Protein AF-Q3SCJ5-F1 (afdb_monomer_lite)

Secondary structure (DSSP, 8-state):
--GGGT-BSS-EEEE--S-TT--EE-TTTTTTSBSS-EE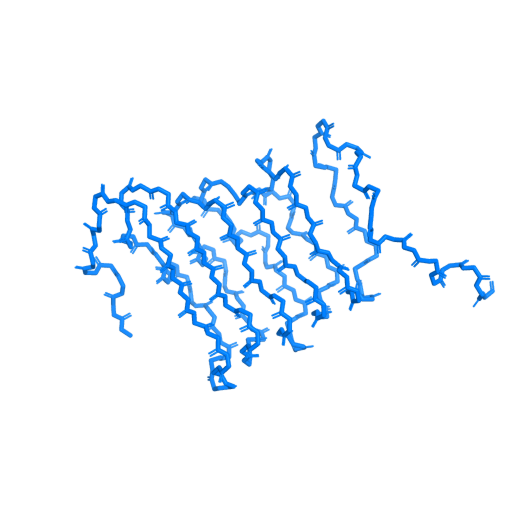EE-TTS---EE-TTTTTT-BEEEEE-TT-TT-----GGGGTT-B--SEEE-TTS------SSS-TT-SEEE-TT-TT-------TT----TTS--STTS--

pLDDT: mean 86.84, std 18.45, range [33.12, 98.69]

Organism: Alligator mississippiensis (NCBI:txid8496)

Radius of gyration: 14.89 Å; chains: 1; bounding box: 47×28×29 Å

Foldseek 3Di:
DQLLVQQAQDEEEAADAQAAPPAEQDACSNANNYPDAYAYAPEHYCHQYYDANSQANHEAQYDAHYNNANHAEDDQRSQPNYHDPQEYEHANYCHQEDHQDNHLNHPYYHHANNVNPPDDHCNPPPPPPPDHCDDPPPPD

InterPro domains:
  IPR002272 Follicle stimulating hormone receptor [PR01143] (1-18)
  IPR002272 Follicle stimulating hormone receptor [PR01143] (58-75)
  IPR032675 Leucine-rich repeat domain superfamily [G3DSA:3.80.10.10] (1-135)

Sequence (140 aa):
PAVHKVQSFQKVLLDIQDNINIHKIESNSFMGLSSESVIIWLNKNGIREIQNHAFNGTYLDELNLSDNQNLEKLPNEVFQGAIGPVVLDISRTRISFLPSHGLENIKKLRARSTYNLKKLPCLGEVCCIDEAISPILAIA

Structure (mmCIF, N/CA/C/O backbone):
data_AF-Q3SCJ5-F1
#
_entry.id   AF-Q3SCJ5-F1
#
loop_
_atom_site.group_PDB
_atom_site.id
_atom_site.type_symbol
_atom_site.label_atom_id
_atom_site.label_alt_id
_atom_site.label_comp_id
_atom_site.label_asym_id
_atom_site.label_entity_id
_atom_site.label_seq_id
_atom_site.pdbx_PDB_ins_code
_atom_site.Cartn_x
_atom_site.Cartn_y
_atom_site.Cartn_z
_atom_site.occupancy
_atom_site.B_iso_or_equiv
_atom_site.auth_seq_id
_atom_site.auth_comp_id
_atom_site.auth_asym_id
_atom_site.auth_atom_id
_atom_site.pdbx_PDB_model_num
ATOM 1 N N . PRO A 1 1 ? -17.679 2.885 -5.876 1.00 48.06 1 PRO A N 1
ATOM 2 C CA . PRO A 1 1 ? -18.553 3.089 -4.695 1.00 48.06 1 PRO A CA 1
ATOM 3 C C . PRO A 1 1 ? -17.875 4.025 -3.695 1.00 48.06 1 PRO A C 1
ATOM 5 O O . PRO A 1 1 ? -16.678 3.909 -3.473 1.00 48.06 1 PRO A O 1
ATOM 8 N N . ALA A 1 2 ? -18.623 4.979 -3.155 1.00 62.09 2 ALA A N 1
ATOM 9 C CA . ALA A 1 2 ? -18.142 5.994 -2.228 1.00 62.09 2 ALA A CA 1
ATOM 10 C C . ALA A 1 2 ? -17.925 5.398 -0.825 1.00 62.09 2 ALA A C 1
ATOM 12 O O . ALA A 1 2 ? -18.827 5.430 0.009 1.00 62.09 2 ALA A O 1
ATOM 13 N N . VAL A 1 3 ? -16.749 4.821 -0.573 1.00 64.56 3 VAL A N 1
ATOM 14 C CA . VAL A 1 3 ? -16.426 4.161 0.709 1.00 64.56 3 VAL A CA 1
ATOM 15 C C . VAL A 1 3 ? -16.503 5.119 1.908 1.00 64.56 3 VAL A C 1
ATOM 17 O O . VAL A 1 3 ? -16.801 4.689 3.016 1.00 64.56 3 VAL A O 1
ATOM 20 N N . HIS A 1 4 ? -16.387 6.428 1.664 1.00 66.94 4 HIS A N 1
ATOM 21 C CA . HIS A 1 4 ? -16.596 7.501 2.643 1.00 66.94 4 HIS A CA 1
ATOM 22 C C . HIS A 1 4 ? -17.991 7.534 3.289 1.00 66.94 4 HIS A C 1
ATOM 24 O O . HIS A 1 4 ? -18.192 8.258 4.258 1.00 66.94 4 HIS A O 1
ATOM 30 N N . LYS A 1 5 ? -18.974 6.800 2.750 1.00 75.44 5 LYS A N 1
ATOM 31 C CA . LYS A 1 5 ? -20.316 6.689 3.341 1.00 75.44 5 LYS A CA 1
ATOM 32 C C . LYS A 1 5 ? -20.428 5.593 4.401 1.00 75.44 5 LYS A C 1
ATOM 34 O O . LYS A 1 5 ? -21.463 5.519 5.049 1.00 75.44 5 LYS A O 1
ATOM 39 N N . VAL A 1 6 ? -19.419 4.727 4.538 1.00 82.31 6 VAL A N 1
ATOM 40 C CA . VAL A 1 6 ? -19.462 3.605 5.488 1.00 82.31 6 VAL A CA 1
ATOM 41 C C . VAL A 1 6 ? -19.277 4.105 6.919 1.00 82.31 6 VAL A C 1
ATOM 43 O O . VAL A 1 6 ? -20.104 3.775 7.760 1.00 82.31 6 VAL A O 1
ATOM 46 N N . GLN A 1 7 ? -18.236 4.909 7.179 1.00 84.69 7 GLN A N 1
ATOM 47 C CA . GLN A 1 7 ? -17.951 5.515 8.489 1.00 84.69 7 GLN A CA 1
ATOM 48 C C . GLN A 1 7 ? -18.090 4.526 9.660 1.00 84.69 7 GLN A C 1
ATOM 50 O O . GLN A 1 7 ? -18.801 4.774 10.631 1.00 84.69 7 GLN A O 1
ATOM 55 N N . SER A 1 8 ? -17.434 3.368 9.549 1.00 90.56 8 SER A N 1
ATOM 56 C CA . SER A 1 8 ? -17.474 2.343 10.595 1.00 90.56 8 SER A CA 1
ATOM 57 C C . SER A 1 8 ? -16.815 2.835 11.891 1.00 90.56 8 SER A C 1
ATOM 59 O O . SER A 1 8 ? -15.759 3.458 11.851 1.00 90.56 8 SER A O 1
ATOM 61 N N . PHE A 1 9 ? -17.382 2.482 13.048 1.00 92.50 9 PHE A N 1
ATOM 62 C CA . PHE A 1 9 ? -16.753 2.664 14.371 1.00 92.50 9 PHE A CA 1
ATOM 63 C C . PHE A 1 9 ? -15.985 1.417 14.842 1.00 92.50 9 PHE A C 1
ATOM 65 O O . PHE A 1 9 ? -15.656 1.279 16.014 1.00 92.50 9 PHE A O 1
ATOM 72 N N . GLN A 1 10 ? -15.769 0.458 13.944 1.00 94.75 10 GLN A N 1
ATOM 73 C CA . GLN A 1 10 ? -15.041 -0.781 14.205 1.00 94.75 10 GLN A CA 1
ATOM 74 C C . GLN A 1 10 ? -13.947 -0.972 13.164 1.00 94.75 10 GLN A C 1
ATOM 76 O O . GLN A 1 10 ? -14.038 -0.446 12.049 1.00 94.75 10 GLN A O 1
ATOM 81 N N . LYS A 1 11 ? -12.953 -1.799 13.497 1.00 95.44 11 LYS A N 1
ATOM 82 C CA . LYS A 1 11 ? -11.934 -2.236 12.545 1.00 95.44 11 LYS A CA 1
ATOM 83 C C . LYS A 1 11 ? -12.578 -2.843 11.295 1.00 95.44 11 LYS A C 1
ATOM 85 O O . LYS A 1 11 ? -13.478 -3.674 11.402 1.00 95.44 11 LYS A O 1
ATOM 90 N N . VAL A 1 12 ? -12.101 -2.445 10.116 1.00 97.06 12 VAL A N 1
ATOM 91 C CA . VAL A 1 12 ? -12.625 -2.930 8.826 1.00 97.06 12 VAL A CA 1
ATOM 92 C C . VAL A 1 12 ? -11.566 -3.737 8.085 1.00 97.06 12 VAL A C 1
ATOM 94 O O . VAL A 1 12 ? -10.429 -3.296 7.937 1.00 97.06 12 VAL A O 1
ATOM 97 N N . LEU A 1 13 ? -11.961 -4.902 7.572 1.00 97.38 13 LEU A N 1
ATOM 98 C CA . LEU A 1 13 ? -11.233 -5.616 6.526 1.00 97.38 13 LEU A CA 1
ATOM 99 C C . LEU A 1 13 ? -11.896 -5.300 5.184 1.00 97.38 13 LEU A C 1
ATOM 101 O O . LEU A 1 13 ? -13.045 -5.677 4.958 1.00 97.38 13 LEU A O 1
ATOM 105 N N . LEU A 1 14 ? -11.176 -4.606 4.306 1.00 97.12 14 LEU A N 1
ATOM 106 C CA . LEU A 1 14 ? -11.573 -4.411 2.920 1.00 97.12 14 LEU A CA 1
ATOM 107 C C . LEU A 1 14 ? -10.826 -5.411 2.046 1.00 97.12 14 LEU A C 1
ATOM 109 O O . LEU A 1 14 ? -9.628 -5.266 1.810 1.00 97.12 14 LEU A O 1
ATOM 113 N N . ASP A 1 15 ? -11.560 -6.407 1.568 1.00 97.62 15 ASP A N 1
ATOM 114 C CA . ASP A 1 15 ? -11.045 -7.448 0.692 1.00 97.62 15 ASP A CA 1
ATOM 115 C C . ASP A 1 15 ? -11.551 -7.226 -0.743 1.00 97.62 15 ASP A C 1
ATOM 117 O O . ASP A 1 15 ? -12.741 -7.372 -1.028 1.00 97.62 15 ASP A O 1
ATOM 121 N N . ILE A 1 16 ? -10.649 -6.808 -1.635 1.00 96.56 16 ILE A N 1
ATOM 122 C CA . ILE A 1 16 ? -10.904 -6.630 -3.066 1.00 96.56 16 ILE A CA 1
ATOM 123 C C . ILE A 1 16 ? -9.790 -7.351 -3.825 1.00 96.56 16 ILE A C 1
ATOM 125 O O . ILE A 1 16 ? -8.734 -6.780 -4.093 1.00 96.56 16 ILE A O 1
ATOM 129 N N . GLN A 1 17 ? -10.040 -8.601 -4.203 1.00 96.00 17 GLN A N 1
ATOM 130 C CA . GLN A 1 17 ? -9.090 -9.452 -4.922 1.00 96.00 17 GLN A CA 1
ATOM 131 C C . GLN A 1 17 ? -9.658 -9.931 -6.260 1.00 96.00 17 GLN A C 1
ATOM 133 O O . GLN A 1 17 ? -10.872 -9.941 -6.454 1.00 96.00 17 GLN A O 1
ATOM 138 N N . ASP A 1 18 ? -8.778 -10.326 -7.181 1.00 94.50 18 ASP A N 1
ATOM 139 C CA . ASP A 1 18 ? -9.130 -10.965 -8.459 1.00 94.50 18 ASP A CA 1
ATOM 140 C C . ASP A 1 18 ? -9.984 -10.086 -9.408 1.00 94.50 18 ASP A C 1
ATOM 142 O O . ASP A 1 18 ? -10.705 -10.580 -10.276 1.00 94.50 18 ASP A O 1
ATOM 146 N N . ASN A 1 19 ? -9.868 -8.755 -9.302 1.00 94.38 19 ASN A N 1
ATOM 147 C CA . ASN A 1 19 ? -10.530 -7.789 -10.185 1.00 94.38 19 ASN A CA 1
ATOM 148 C C . ASN A 1 19 ? -9.536 -7.181 -11.187 1.00 94.38 19 ASN A C 1
ATOM 150 O O . ASN A 1 19 ? -8.963 -6.106 -10.978 1.00 94.38 19 ASN A O 1
ATOM 154 N N . ILE A 1 20 ? -9.375 -7.838 -12.338 1.00 93.25 20 ILE A N 1
ATOM 155 C CA . ILE A 1 20 ? -8.399 -7.446 -13.373 1.00 93.25 20 ILE A CA 1
ATOM 156 C C . ILE A 1 20 ? -8.630 -6.051 -13.975 1.00 93.25 20 ILE A C 1
ATOM 158 O O . ILE A 1 20 ? -7.698 -5.466 -14.514 1.00 93.25 20 ILE A O 1
ATOM 162 N N . ASN A 1 21 ? -9.846 -5.507 -13.867 1.00 96.50 21 ASN A N 1
ATOM 163 C CA . ASN A 1 21 ? -10.213 -4.201 -14.426 1.00 96.50 21 ASN A CA 1
ATOM 164 C C . ASN A 1 21 ? -9.951 -3.031 -13.460 1.00 96.50 21 ASN A C 1
ATOM 166 O O . ASN A 1 21 ? -10.108 -1.867 -13.835 1.00 96.50 21 ASN A O 1
ATOM 170 N N . ILE A 1 22 ? -9.558 -3.307 -12.210 1.00 96.81 22 ILE A N 1
ATOM 171 C CA . ILE A 1 22 ? -9.151 -2.262 -11.265 1.00 96.81 22 ILE A CA 1
ATOM 172 C C . ILE A 1 22 ? -7.698 -1.917 -11.556 1.00 96.81 22 ILE A C 1
ATOM 174 O O . ILE A 1 22 ? -6.783 -2.626 -11.150 1.00 96.81 22 ILE A O 1
ATOM 178 N N . HIS A 1 23 ? -7.495 -0.823 -12.285 1.00 97.88 23 HIS A N 1
ATOM 179 C CA . HIS A 1 23 ? -6.168 -0.413 -12.743 1.00 97.88 23 HIS A CA 1
ATOM 180 C C . HIS A 1 23 ? -5.525 0.695 -11.919 1.00 97.88 23 HIS A C 1
ATOM 182 O O . HIS A 1 23 ? -4.308 0.885 -11.996 1.00 97.88 23 HIS A O 1
ATOM 188 N N . LYS A 1 24 ? -6.330 1.441 -11.163 1.00 97.94 24 LYS A N 1
ATOM 189 C CA . LYS A 1 24 ? -5.897 2.667 -10.511 1.00 97.94 24 LYS A CA 1
ATOM 190 C C . LYS A 1 24 ? -6.522 2.820 -9.132 1.00 97.94 24 LYS A C 1
ATOM 192 O O . LYS A 1 24 ? -7.707 2.543 -8.962 1.00 97.94 24 LYS A O 1
ATOM 197 N N . ILE A 1 25 ? -5.721 3.294 -8.183 1.00 98.19 25 ILE A N 1
ATOM 198 C CA . ILE A 1 25 ? -6.185 3.797 -6.889 1.00 98.19 25 ILE A CA 1
ATOM 199 C C . ILE A 1 25 ? -6.061 5.323 -6.907 1.00 98.19 25 ILE A C 1
ATOM 201 O O . ILE A 1 25 ? -4.959 5.865 -7.023 1.00 98.19 25 ILE A O 1
ATOM 205 N N . GLU A 1 26 ? -7.198 6.006 -6.813 1.00 98.06 26 GLU A N 1
ATOM 206 C CA . GLU A 1 26 ? -7.276 7.470 -6.776 1.00 98.06 26 GLU A CA 1
ATOM 207 C C . GLU A 1 26 ? -6.906 8.009 -5.382 1.00 98.06 26 GLU A C 1
ATOM 209 O O . GLU A 1 26 ? -6.992 7.295 -4.375 1.00 98.06 26 GLU A O 1
ATOM 214 N N . SER A 1 27 ? -6.541 9.287 -5.299 1.00 97.56 27 SER A N 1
ATOM 215 C CA . SER A 1 27 ? -6.354 9.986 -4.023 1.00 97.56 27 SER A CA 1
ATOM 216 C C . SER A 1 27 ? -7.593 9.863 -3.122 1.00 97.56 27 SER A C 1
ATOM 218 O O . SER A 1 27 ? -8.726 9.983 -3.585 1.00 97.56 27 SER A O 1
ATOM 220 N N . ASN A 1 28 ? -7.383 9.670 -1.816 1.00 96.75 28 ASN A N 1
ATOM 221 C CA . ASN A 1 28 ? -8.427 9.561 -0.787 1.00 96.75 28 ASN A CA 1
ATOM 222 C C . ASN A 1 28 ? -9.434 8.409 -0.995 1.00 96.75 28 ASN A C 1
ATOM 224 O O . ASN A 1 28 ? -10.539 8.458 -0.452 1.00 96.75 28 ASN A O 1
ATOM 228 N N . SER A 1 29 ? -9.077 7.362 -1.750 1.00 96.50 29 SER A N 1
ATOM 229 C CA . SER A 1 29 ? -9.988 6.250 -2.088 1.00 96.50 29 SER A CA 1
ATOM 230 C C . SER A 1 29 ? -10.598 5.550 -0.868 1.00 96.50 29 SER A C 1
ATOM 232 O O . SER A 1 29 ? -11.702 5.019 -0.961 1.00 96.50 29 SER A O 1
ATOM 234 N N . PHE A 1 30 ? -9.903 5.558 0.272 1.00 96.12 30 PHE A N 1
ATOM 235 C CA . PHE A 1 30 ? -10.302 4.844 1.492 1.00 96.12 30 PHE A CA 1
ATOM 236 C C . PHE A 1 30 ? -10.642 5.773 2.665 1.00 96.12 30 PHE A C 1
ATOM 238 O O . PHE A 1 30 ? -10.937 5.303 3.764 1.00 96.12 30 PHE A O 1
ATOM 245 N N . MET A 1 31 ? -10.613 7.088 2.442 1.00 94.50 31 MET A N 1
ATOM 246 C CA . MET A 1 31 ? -10.900 8.076 3.476 1.00 94.50 31 MET A CA 1
ATOM 247 C C . MET A 1 31 ? -12.329 7.900 4.009 1.00 94.50 31 MET A C 1
ATOM 249 O O . MET A 1 31 ? -13.286 7.804 3.238 1.00 94.50 31 MET A O 1
ATOM 253 N N . GLY A 1 32 ? -12.474 7.867 5.336 1.00 91.62 32 GLY A N 1
ATOM 254 C CA . GLY A 1 32 ? -13.774 7.722 6.000 1.00 91.62 32 GLY A CA 1
ATOM 255 C C . GLY A 1 32 ? -14.365 6.307 5.970 1.00 91.62 32 GLY A C 1
ATOM 256 O O . GLY A 1 32 ? -15.539 6.141 6.294 1.00 91.62 32 GLY A O 1
ATOM 257 N N . LEU A 1 33 ? -13.583 5.288 5.590 1.00 93.62 33 LEU A N 1
ATOM 258 C CA . LEU A 1 33 ? -14.003 3.884 5.670 1.00 93.62 33 LEU A CA 1
ATOM 259 C C . LEU A 1 33 ? -14.284 3.457 7.119 1.00 93.62 33 LEU A C 1
ATOM 261 O O . LEU A 1 33 ? -15.310 2.837 7.404 1.00 93.62 33 LEU A O 1
ATOM 265 N N . SER A 1 34 ? -13.377 3.808 8.027 1.00 94.62 34 SER A N 1
ATOM 266 C CA . SER A 1 34 ? -13.493 3.550 9.458 1.00 94.62 34 SER A CA 1
ATOM 267 C C . SER A 1 34 ? -12.848 4.680 10.257 1.00 94.62 34 SER A C 1
ATOM 269 O O . SER A 1 34 ? -11.895 5.303 9.789 1.00 94.62 34 SER A O 1
ATOM 271 N N . SER A 1 35 ? -13.382 4.940 11.449 1.00 93.50 35 SER A N 1
ATOM 272 C CA . SER A 1 35 ? -12.731 5.738 12.493 1.00 93.50 35 SER A CA 1
ATOM 273 C C . SER A 1 35 ? -11.679 4.939 13.273 1.00 93.50 35 SER A C 1
ATOM 275 O O . SER A 1 35 ? -10.889 5.533 13.997 1.00 93.50 35 SER A O 1
ATOM 277 N N . GLU A 1 36 ? -11.664 3.615 13.111 1.00 96.44 36 GLU A N 1
ATOM 278 C CA . GLU A 1 36 ? -10.677 2.686 13.666 1.00 96.44 36 GLU A CA 1
ATOM 279 C C . GLU A 1 36 ? -9.682 2.225 12.585 1.00 96.44 36 GLU A C 1
ATOM 281 O O . GLU A 1 36 ? -9.691 2.704 11.446 1.00 96.44 36 GLU A O 1
ATOM 286 N N . SER A 1 37 ? -8.816 1.264 12.925 1.00 96.94 37 SER A N 1
ATOM 287 C CA . SER A 1 37 ? -7.864 0.700 11.969 1.00 96.94 37 SER A CA 1
ATOM 288 C C . SER A 1 37 ? -8.524 -0.077 10.825 1.00 96.94 37 SER A C 1
ATOM 290 O O . SER A 1 37 ? -9.639 -0.600 10.924 1.00 96.94 37 SER A O 1
ATOM 292 N N . VAL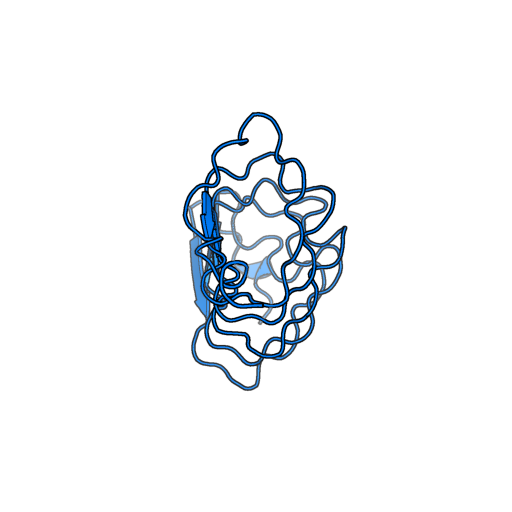 A 1 38 ? -7.818 -0.165 9.700 1.00 98.12 38 VAL A N 1
ATOM 293 C CA . VAL A 1 38 ? -8.252 -0.883 8.505 1.00 98.12 38 VAL A CA 1
ATOM 294 C C . VAL A 1 38 ? -7.171 -1.839 8.011 1.00 98.12 38 VAL A C 1
ATOM 296 O O . VAL A 1 38 ? -5.974 -1.554 8.065 1.00 98.12 38 VAL A O 1
ATOM 299 N N . ILE A 1 39 ? -7.613 -2.987 7.507 1.00 98.56 39 ILE A N 1
ATOM 300 C CA . ILE A 1 39 ? -6.811 -3.906 6.700 1.00 98.56 39 ILE A CA 1
ATOM 301 C C . ILE A 1 39 ? -7.330 -3.799 5.275 1.00 98.56 39 ILE A C 1
ATOM 303 O O . ILE A 1 39 ? -8.532 -3.940 5.048 1.00 98.56 39 ILE A O 1
ATOM 307 N N . ILE A 1 40 ? -6.438 -3.548 4.322 1.00 98.44 40 ILE A N 1
ATOM 308 C CA . ILE A 1 40 ? -6.799 -3.392 2.918 1.00 98.44 40 ILE A CA 1
ATOM 309 C C . ILE A 1 40 ? -6.044 -4.429 2.089 1.00 98.44 40 ILE A C 1
ATOM 311 O O . ILE A 1 40 ? -4.823 -4.364 1.923 1.00 98.44 40 ILE A O 1
ATOM 315 N N . TRP A 1 41 ? -6.790 -5.376 1.531 1.00 98.62 41 TRP A N 1
ATOM 316 C CA . TRP A 1 41 ? -6.290 -6.355 0.580 1.00 98.62 41 TRP A CA 1
ATOM 317 C C . TRP A 1 41 ? -6.740 -5.977 -0.826 1.00 98.62 41 TRP A C 1
ATOM 319 O O . TRP A 1 41 ? -7.920 -6.041 -1.155 1.00 98.62 41 TRP A O 1
ATOM 329 N N . LEU A 1 42 ? -5.776 -5.543 -1.640 1.00 98.44 42 LEU A N 1
ATOM 330 C CA . LEU A 1 42 ? -5.947 -5.156 -3.045 1.00 98.44 42 LEU A CA 1
ATOM 331 C C . LEU A 1 42 ? -5.094 -6.035 -3.964 1.00 98.44 42 LEU A C 1
ATOM 333 O O . LEU A 1 42 ? -4.715 -5.622 -5.068 1.00 98.44 42 LEU A O 1
ATOM 337 N N . ASN A 1 43 ? -4.712 -7.214 -3.488 1.00 98.44 43 ASN A N 1
ATOM 338 C CA . ASN A 1 43 ? -3.849 -8.118 -4.220 1.00 98.44 43 ASN A CA 1
ATOM 339 C C . ASN A 1 43 ? -4.590 -8.798 -5.374 1.00 98.44 43 ASN A C 1
ATOM 341 O O . ASN A 1 43 ? -5.813 -8.887 -5.384 1.00 98.44 43 ASN A O 1
ATOM 345 N N . LYS A 1 44 ? -3.827 -9.296 -6.351 1.00 98.06 44 LYS A N 1
ATOM 346 C CA . LYS A 1 44 ? -4.351 -9.987 -7.546 1.00 98.06 44 LYS A CA 1
ATOM 347 C C . LYS A 1 44 ? -5.340 -9.148 -8.369 1.00 98.06 44 LYS A C 1
ATOM 349 O O . LYS A 1 44 ? -6.259 -9.680 -8.982 1.00 98.06 44 LYS A O 1
ATOM 354 N N . ASN A 1 45 ? -5.156 -7.834 -8.402 1.00 98.31 45 ASN A N 1
ATOM 355 C CA . ASN A 1 45 ? -5.915 -6.951 -9.283 1.00 98.31 45 ASN A CA 1
ATOM 356 C C . ASN A 1 45 ? -5.080 -6.559 -10.513 1.00 98.31 45 ASN A C 1
ATOM 358 O O . ASN A 1 45 ? -3.962 -7.031 -10.728 1.00 98.31 45 ASN A O 1
ATOM 362 N N . GLY A 1 46 ? -5.634 -5.681 -11.348 1.00 97.81 46 GLY A N 1
ATOM 363 C CA . GLY A 1 46 ? -4.937 -5.090 -12.491 1.00 97.81 46 GLY A CA 1
ATOM 364 C C . GLY A 1 46 ? -4.207 -3.785 -12.172 1.00 97.81 46 GLY A C 1
ATOM 365 O O . GLY A 1 46 ? -3.997 -2.995 -13.101 1.00 97.81 46 GLY A O 1
ATOM 366 N N . ILE A 1 47 ? -3.887 -3.508 -10.899 1.00 98.69 47 ILE A N 1
ATOM 367 C CA . ILE A 1 47 ? -3.430 -2.183 -10.469 1.00 98.69 47 ILE A CA 1
ATOM 368 C C . ILE A 1 47 ? -2.062 -1.900 -11.085 1.00 98.69 47 ILE A C 1
ATOM 370 O O . ILE A 1 47 ? -1.122 -2.685 -10.985 1.00 98.69 47 ILE A O 1
ATOM 374 N N . ARG A 1 48 ? -1.967 -0.745 -11.733 1.00 98.19 48 ARG A N 1
ATOM 375 C CA . ARG A 1 48 ? -0.750 -0.225 -12.364 1.00 98.19 48 ARG A CA 1
ATOM 376 C C . ARG A 1 48 ? -0.420 1.193 -11.913 1.00 98.19 48 ARG A C 1
ATOM 378 O O . ARG A 1 48 ? 0.721 1.624 -12.040 1.00 98.19 48 ARG A O 1
ATOM 385 N N . GLU A 1 49 ? -1.398 1.908 -11.361 1.00 98.31 49 GLU A N 1
ATOM 386 C CA . GLU A 1 49 ? -1.235 3.277 -10.887 1.00 98.31 49 GLU A CA 1
ATOM 387 C C . GLU A 1 49 ? -1.841 3.449 -9.491 1.00 98.31 49 GLU A C 1
ATOM 389 O O . GLU A 1 49 ? -2.952 3.007 -9.208 1.00 98.31 49 GLU A O 1
ATOM 394 N N . ILE A 1 50 ? -1.109 4.125 -8.614 1.00 98.50 50 ILE A N 1
ATOM 395 C CA . ILE A 1 50 ? -1.588 4.582 -7.312 1.00 98.50 50 ILE A CA 1
ATOM 396 C C . ILE A 1 50 ? -1.217 6.056 -7.242 1.00 98.50 50 ILE A C 1
ATOM 398 O O . ILE A 1 50 ? -0.088 6.410 -7.581 1.00 98.50 50 ILE A O 1
ATOM 402 N N . GLN A 1 51 ? -2.158 6.917 -6.872 1.00 98.06 51 GLN A N 1
ATOM 403 C CA . GLN A 1 51 ? -1.906 8.352 -6.756 1.00 98.06 51 GLN A CA 1
ATOM 404 C C . GLN A 1 51 ? -1.312 8.731 -5.393 1.00 98.06 51 GLN A C 1
ATOM 406 O O . GLN A 1 51 ? -1.425 7.991 -4.413 1.00 98.06 51 GLN A O 1
ATOM 411 N N . ASN A 1 52 ? -0.711 9.924 -5.315 1.00 97.94 52 ASN A N 1
ATOM 412 C CA . ASN A 1 52 ? -0.398 10.558 -4.031 1.00 97.94 52 ASN A CA 1
ATOM 413 C C . ASN A 1 52 ? -1.666 10.621 -3.166 1.00 97.94 52 ASN A C 1
ATOM 415 O O . ASN A 1 52 ? -2.770 10.784 -3.693 1.00 97.94 52 ASN A O 1
ATOM 419 N N . HIS A 1 53 ? -1.519 10.521 -1.847 1.00 97.75 53 HIS A N 1
ATOM 420 C CA . HIS A 1 53 ? -2.630 10.593 -0.895 1.00 97.75 53 HIS A CA 1
ATOM 421 C C . HIS A 1 53 ? -3.703 9.502 -1.081 1.00 97.75 53 HIS A C 1
ATOM 423 O O . HIS A 1 53 ? -4.818 9.651 -0.582 1.00 97.75 53 HIS A O 1
ATOM 429 N N . ALA A 1 54 ? -3.420 8.401 -1.789 1.00 98.25 54 ALA A N 1
ATOM 430 C CA . ALA A 1 54 ? -4.375 7.305 -1.993 1.00 98.25 54 ALA A CA 1
ATOM 431 C C . ALA A 1 54 ? -4.951 6.754 -0.675 1.00 98.25 54 ALA A C 1
ATOM 433 O O . ALA A 1 54 ? -6.140 6.436 -0.607 1.00 98.25 54 ALA A O 1
ATOM 434 N N . PHE A 1 55 ? -4.127 6.708 0.376 1.00 97.81 55 PHE A N 1
ATOM 435 C CA . PHE A 1 55 ? -4.493 6.204 1.703 1.00 97.81 55 PHE A CA 1
ATOM 436 C C . PHE A 1 55 ? -4.655 7.304 2.765 1.00 97.81 55 PHE A C 1
ATOM 438 O O . PHE A 1 55 ? -4.690 7.018 3.959 1.00 97.81 55 PHE A O 1
ATOM 445 N N . ASN A 1 56 ? -4.745 8.567 2.355 1.00 97.12 56 ASN A N 1
ATOM 446 C CA . ASN A 1 56 ? -4.901 9.693 3.272 1.00 97.12 56 ASN A CA 1
ATOM 447 C C . ASN A 1 56 ? -6.142 9.541 4.176 1.00 97.12 56 ASN A C 1
ATOM 449 O O . ASN A 1 56 ? -7.209 9.126 3.716 1.00 97.12 56 ASN A O 1
ATOM 453 N N . GLY A 1 57 ? -6.004 9.900 5.454 1.00 95.88 57 GLY A N 1
ATOM 454 C CA . GLY A 1 57 ? -7.076 9.831 6.446 1.00 95.88 57 GLY A CA 1
ATOM 455 C C . GLY A 1 57 ? -7.439 8.407 6.866 1.00 95.88 57 GLY A C 1
ATOM 456 O O . GLY A 1 57 ? -8.591 8.160 7.218 1.00 95.88 57 GLY A O 1
ATOM 457 N N . THR A 1 58 ? -6.492 7.465 6.790 1.00 96.94 58 THR A N 1
ATOM 458 C CA . THR A 1 58 ? -6.696 6.071 7.212 1.00 96.94 58 THR A CA 1
ATOM 459 C C . THR A 1 58 ? -5.651 5.605 8.220 1.00 96.94 58 THR A C 1
ATOM 461 O O . THR A 1 58 ? -4.512 6.071 8.219 1.00 96.94 58 THR A O 1
ATOM 464 N N . TYR A 1 59 ? -6.052 4.660 9.071 1.00 97.56 59 TYR A N 1
ATOM 465 C CA . TYR A 1 59 ? -5.203 3.983 10.048 1.00 97.56 59 TYR A CA 1
ATOM 466 C C . TYR A 1 59 ? -4.923 2.568 9.521 1.00 97.56 59 TYR A C 1
ATOM 468 O O . TYR A 1 59 ? -5.737 1.666 9.692 1.00 97.56 59 TYR A O 1
ATOM 476 N N . LEU A 1 60 ? -3.821 2.378 8.800 1.00 97.81 60 LEU A N 1
ATOM 477 C CA . LEU A 1 60 ? -3.488 1.139 8.098 1.00 97.81 60 LEU A CA 1
ATOM 478 C C . LEU A 1 60 ? -2.753 0.144 9.002 1.00 97.81 60 LEU A C 1
ATOM 480 O O . LEU A 1 60 ? -1.559 0.288 9.271 1.00 97.81 60 LEU A O 1
ATOM 484 N N . ASP A 1 61 ? -3.432 -0.939 9.370 1.00 98.06 61 ASP A N 1
ATOM 485 C CA . ASP A 1 61 ? -2.770 -2.090 9.990 1.00 98.06 61 ASP A CA 1
ATOM 486 C C . ASP A 1 61 ? -2.016 -2.904 8.934 1.00 98.06 61 ASP A C 1
ATOM 488 O O . ASP A 1 61 ? -0.847 -3.246 9.105 1.00 98.06 61 ASP A O 1
ATOM 492 N N . GLU A 1 62 ? -2.666 -3.197 7.810 1.00 98.44 62 GLU A N 1
ATOM 493 C CA . GLU A 1 62 ? -2.071 -3.994 6.741 1.00 98.44 62 GLU A CA 1
ATOM 494 C C . GLU A 1 62 ? -2.530 -3.505 5.368 1.00 98.44 62 GLU A C 1
ATOM 496 O O . GLU A 1 62 ? -3.714 -3.252 5.144 1.00 98.44 62 GLU A O 1
ATOM 501 N N . LEU A 1 63 ? -1.573 -3.408 4.445 1.00 98.62 63 LEU A N 1
ATOM 502 C CA . LEU A 1 63 ? -1.804 -3.139 3.035 1.00 98.62 63 LEU A CA 1
ATOM 503 C C . LEU A 1 63 ? -1.170 -4.247 2.191 1.00 98.62 63 LEU A C 1
ATOM 505 O O . LEU A 1 63 ? 0.052 -4.411 2.172 1.00 98.62 63 LEU A O 1
ATOM 509 N N . ASN A 1 64 ? -2.003 -4.977 1.452 1.00 98.69 64 ASN A N 1
ATOM 510 C CA . ASN A 1 64 ? -1.555 -6.007 0.522 1.00 98.69 64 ASN A CA 1
ATOM 511 C C . ASN A 1 64 ? -1.782 -5.562 -0.929 1.00 98.69 64 ASN A C 1
ATOM 513 O O . ASN A 1 64 ? -2.915 -5.488 -1.399 1.00 98.69 64 ASN A O 1
ATOM 517 N N . LEU A 1 65 ? -0.686 -5.286 -1.634 1.00 98.62 65 LEU A N 1
ATOM 518 C CA . LEU A 1 65 ? -0.630 -4.923 -3.052 1.00 98.62 65 LEU A CA 1
ATOM 519 C C . LEU A 1 65 ? -0.023 -6.041 -3.911 1.00 98.62 65 LEU A C 1
ATOM 521 O O . LEU A 1 65 ? 0.285 -5.811 -5.083 1.00 98.62 65 LEU A O 1
ATOM 525 N N . SER A 1 66 ? 0.175 -7.236 -3.350 1.00 98.50 66 SER A N 1
ATOM 526 C CA . SER A 1 66 ? 0.834 -8.330 -4.061 1.00 98.50 66 SER A CA 1
ATOM 527 C C . SER A 1 66 ? 0.085 -8.763 -5.327 1.00 98.50 66 SER A C 1
ATOM 529 O O . SER A 1 66 ? -1.099 -8.486 -5.503 1.00 98.50 66 SER A O 1
ATOM 531 N N . ASP A 1 67 ? 0.785 -9.416 -6.254 1.00 98.44 67 ASP A N 1
ATOM 532 C CA . ASP A 1 67 ? 0.232 -9.885 -7.541 1.00 98.44 67 ASP A CA 1
ATOM 533 C C . ASP A 1 67 ? -0.303 -8.794 -8.487 1.00 98.44 67 ASP A C 1
ATOM 535 O O . ASP A 1 67 ? -0.851 -9.109 -9.540 1.00 98.44 67 ASP A O 1
ATOM 539 N N . ASN A 1 68 ? -0.090 -7.510 -8.191 1.00 98.50 68 ASN A N 1
ATOM 540 C CA . ASN A 1 68 ? -0.310 -6.433 -9.155 1.00 98.50 68 ASN A CA 1
ATOM 541 C C . ASN A 1 68 ? 0.927 -6.304 -10.060 1.00 98.50 68 ASN A C 1
ATOM 543 O O . ASN A 1 68 ? 1.792 -5.447 -9.872 1.00 98.50 68 ASN A O 1
ATOM 547 N N . GLN A 1 69 ? 1.039 -7.207 -11.038 1.00 96.88 69 GLN A N 1
ATOM 548 C CA . GLN A 1 69 ? 2.262 -7.417 -11.830 1.00 96.88 69 GLN A CA 1
ATOM 549 C C . GLN A 1 69 ? 2.721 -6.199 -12.645 1.00 96.88 69 GLN A C 1
ATOM 551 O O . GLN A 1 69 ? 3.892 -6.119 -13.010 1.00 96.88 69 GLN A O 1
ATOM 556 N N . ASN A 1 70 ? 1.819 -5.259 -12.930 1.00 97.44 70 ASN A N 1
ATOM 557 C CA . ASN A 1 70 ? 2.112 -4.033 -13.677 1.00 97.44 70 ASN A CA 1
ATOM 558 C C . ASN A 1 70 ? 2.296 -2.803 -12.771 1.00 97.44 70 ASN A C 1
ATOM 560 O O . ASN A 1 70 ? 2.449 -1.695 -13.276 1.00 97.44 70 ASN A O 1
ATOM 564 N N . LEU A 1 71 ? 2.276 -2.970 -11.444 1.00 98.31 71 LEU A N 1
ATOM 565 C CA . LEU A 1 71 ? 2.554 -1.888 -10.505 1.00 98.31 71 LEU A CA 1
ATOM 566 C C . LEU A 1 71 ? 4.068 -1.685 -10.391 1.00 98.31 71 LEU A C 1
ATOM 568 O O . LEU A 1 71 ? 4.782 -2.544 -9.872 1.00 98.31 71 LEU A O 1
ATOM 572 N N . GLU A 1 72 ? 4.554 -0.547 -10.884 1.00 97.00 72 GLU A N 1
ATOM 573 C CA . GLU A 1 72 ? 5.995 -0.256 -11.008 1.00 97.00 72 GLU A CA 1
ATOM 574 C C . GLU A 1 72 ? 6.525 0.749 -9.982 1.00 97.00 72 GLU A C 1
ATOM 576 O O . GLU A 1 72 ? 7.732 0.814 -9.722 1.00 97.00 72 GLU A O 1
ATOM 581 N N . LYS A 1 73 ? 5.632 1.549 -9.396 1.00 93.75 73 LYS A N 1
ATOM 582 C CA . LYS A 1 73 ? 5.993 2.611 -8.461 1.00 93.75 73 LYS A CA 1
ATOM 583 C C . LYS A 1 73 ? 4.929 2.807 -7.396 1.00 93.75 73 LYS A C 1
ATOM 585 O O . LYS A 1 73 ? 3.733 2.749 -7.679 1.00 93.75 73 LYS A O 1
ATOM 590 N N . LEU A 1 74 ? 5.397 3.126 -6.198 1.00 95.56 74 LEU A N 1
ATOM 591 C CA . LEU A 1 74 ? 4.610 3.801 -5.179 1.00 95.56 74 LEU A CA 1
ATOM 592 C C . LEU A 1 74 ? 5.060 5.264 -5.157 1.00 95.56 74 LEU A C 1
ATOM 594 O O . LEU A 1 74 ? 6.255 5.515 -4.991 1.00 95.56 74 LEU A O 1
ATOM 598 N N . PRO A 1 75 ? 4.161 6.235 -5.374 1.00 95.56 75 PRO A N 1
ATOM 599 C CA . PRO A 1 75 ? 4.523 7.639 -5.234 1.00 95.56 75 PRO A CA 1
ATOM 600 C C . PRO A 1 75 ? 5.013 7.964 -3.819 1.00 95.56 75 PRO A C 1
ATOM 602 O O . PRO A 1 75 ? 4.552 7.350 -2.858 1.00 95.56 75 PRO A O 1
ATOM 605 N N . ASN A 1 76 ? 5.887 8.964 -3.670 1.00 93.62 76 ASN A N 1
ATOM 606 C CA . ASN A 1 76 ? 6.431 9.333 -2.356 1.00 93.62 76 ASN A CA 1
ATOM 607 C C . ASN A 1 76 ? 5.329 9.693 -1.348 1.00 93.62 76 ASN A C 1
ATOM 609 O O . ASN A 1 76 ? 5.375 9.254 -0.205 1.00 93.62 76 ASN A O 1
ATOM 613 N N . GLU A 1 77 ? 4.299 10.424 -1.772 1.00 96.56 77 GLU A N 1
ATOM 614 C CA . GLU A 1 77 ? 3.212 10.900 -0.901 1.00 96.56 77 GLU A CA 1
ATOM 615 C C . GLU A 1 77 ? 2.040 9.909 -0.808 1.00 96.56 77 GLU A C 1
ATOM 617 O O . GLU A 1 77 ? 0.939 10.273 -0.400 1.00 96.56 77 GLU A O 1
ATOM 622 N N . VAL A 1 78 ? 2.221 8.645 -1.203 1.00 97.56 78 VAL A N 1
ATOM 623 C CA . VAL A 1 78 ? 1.135 7.648 -1.205 1.00 97.56 78 VAL A CA 1
ATOM 624 C C . VAL A 1 78 ? 0.531 7.420 0.190 1.00 97.56 78 VAL A C 1
ATOM 626 O O . VAL A 1 78 ? -0.683 7.244 0.313 1.00 97.56 78 VAL A O 1
ATOM 629 N N . PHE A 1 79 ? 1.366 7.494 1.231 1.00 97.19 79 PHE A N 1
ATOM 630 C CA . PHE A 1 79 ? 0.997 7.341 2.644 1.00 97.19 79 PHE A CA 1
ATOM 631 C C . PHE A 1 79 ? 0.868 8.680 3.384 1.00 97.19 79 PHE A C 1
ATOM 633 O O . PHE A 1 79 ? 0.703 8.701 4.601 1.00 97.19 79 PHE A O 1
ATOM 640 N N . GLN A 1 80 ? 0.941 9.816 2.686 1.00 96.44 80 GLN A N 1
ATOM 641 C CA . GLN A 1 80 ? 0.801 11.114 3.337 1.00 96.44 80 GLN A CA 1
ATOM 642 C C . GLN A 1 80 ? -0.601 11.266 3.943 1.00 96.44 80 GLN A C 1
ATOM 644 O O . GLN A 1 80 ? -1.610 11.082 3.261 1.00 96.44 80 GLN A O 1
ATOM 649 N N . GLY A 1 81 ? -0.644 11.585 5.241 1.00 95.75 81 GLY A N 1
ATOM 650 C CA . GLY A 1 81 ? -1.881 11.674 6.022 1.00 95.75 81 GLY A CA 1
ATOM 651 C C . GLY A 1 81 ? -2.489 10.322 6.416 1.00 95.75 81 GLY A C 1
ATOM 652 O O . GLY A 1 81 ? -3.579 10.296 6.985 1.00 95.75 81 GLY A O 1
ATOM 653 N N . ALA A 1 82 ? -1.812 9.207 6.129 1.00 97.12 82 ALA A N 1
ATOM 654 C CA . ALA A 1 82 ? -2.124 7.901 6.699 1.00 97.12 82 ALA A CA 1
ATOM 655 C C . ALA A 1 82 ? -1.309 7.669 7.983 1.00 97.12 82 ALA A C 1
ATOM 657 O O . ALA A 1 82 ? -0.202 8.186 8.131 1.00 97.12 82 ALA A O 1
ATOM 658 N N . ILE A 1 83 ? -1.838 6.859 8.896 1.00 95.56 83 ILE A N 1
ATOM 659 C CA . ILE A 1 83 ? -1.086 6.279 10.014 1.00 95.56 83 ILE A CA 1
ATOM 660 C C . ILE A 1 83 ? -0.829 4.812 9.666 1.00 95.56 83 ILE A C 1
ATOM 662 O O . ILE A 1 83 ? -1.772 4.098 9.346 1.00 95.56 83 ILE A O 1
ATOM 666 N N . GLY A 1 84 ? 0.424 4.357 9.710 1.00 93.31 84 GLY A N 1
ATOM 667 C CA . GLY A 1 84 ? 0.827 3.055 9.154 1.00 93.31 84 GLY A CA 1
ATOM 668 C C . GLY A 1 84 ? 1.425 3.189 7.742 1.00 93.31 84 GLY A C 1
ATOM 669 O O . GLY A 1 84 ? 1.832 4.291 7.382 1.00 93.31 84 GLY A O 1
ATOM 670 N N . PRO A 1 85 ? 1.490 2.105 6.941 1.00 95.88 85 PRO A N 1
ATOM 671 C CA . PRO A 1 85 ? 1.056 0.742 7.259 1.00 95.88 85 PRO A CA 1
ATOM 672 C C . PRO A 1 85 ? 1.968 0.048 8.282 1.00 95.88 85 PRO A C 1
ATOM 674 O O . PRO A 1 85 ? 3.172 0.288 8.302 1.00 95.88 85 PRO A O 1
ATOM 677 N N . VAL A 1 86 ? 1.419 -0.855 9.101 1.00 95.81 86 VAL A N 1
ATOM 678 C CA . VAL A 1 86 ? 2.232 -1.718 9.987 1.00 95.81 86 VAL A CA 1
ATOM 679 C C . VAL A 1 86 ? 2.779 -2.930 9.225 1.00 95.81 86 VAL A C 1
ATOM 681 O O . VAL A 1 86 ? 3.931 -3.333 9.419 1.00 95.81 86 VAL A O 1
ATOM 684 N N . VAL A 1 87 ? 1.971 -3.493 8.325 1.00 96.44 87 VAL A N 1
ATOM 685 C CA . VAL A 1 87 ? 2.348 -4.576 7.411 1.00 96.44 87 VAL A CA 1
ATOM 686 C C . VAL A 1 87 ? 2.160 -4.119 5.967 1.00 96.44 87 VAL A C 1
ATOM 688 O O . VAL A 1 87 ? 1.074 -3.686 5.586 1.00 96.44 87 VAL A O 1
ATOM 691 N N . LEU A 1 88 ? 3.203 -4.255 5.149 1.00 97.25 88 LEU A N 1
ATOM 692 C CA . LEU A 1 88 ? 3.157 -3.968 3.716 1.00 97.25 88 LEU A CA 1
ATOM 693 C C . LEU A 1 88 ? 3.568 -5.204 2.914 1.00 97.25 88 LEU A C 1
ATOM 695 O O . LEU A 1 88 ? 4.659 -5.739 3.110 1.00 97.25 88 LEU A O 1
ATOM 699 N N . ASP A 1 89 ? 2.717 -5.638 1.985 1.00 97.94 89 ASP A N 1
ATOM 700 C CA . ASP A 1 89 ? 3.046 -6.686 1.017 1.00 97.94 89 ASP A CA 1
ATOM 701 C C . ASP A 1 89 ? 3.030 -6.140 -0.412 1.00 97.94 89 ASP A C 1
ATOM 703 O O . ASP A 1 89 ? 1.994 -5.729 -0.930 1.00 97.94 89 ASP A O 1
ATOM 707 N N . ILE A 1 90 ? 4.198 -6.152 -1.049 1.00 97.56 90 ILE A N 1
ATOM 708 C CA . ILE A 1 90 ? 4.430 -5.750 -2.442 1.00 97.56 90 ILE A CA 1
ATOM 709 C C . ILE A 1 90 ? 5.003 -6.906 -3.272 1.00 97.56 90 ILE A C 1
ATOM 711 O O . ILE A 1 90 ? 5.642 -6.685 -4.307 1.00 97.56 90 ILE A O 1
ATOM 715 N N . SER A 1 91 ? 4.822 -8.145 -2.811 1.00 97.81 91 SER A N 1
ATOM 716 C CA . SER A 1 91 ? 5.324 -9.344 -3.481 1.00 97.81 91 SER A CA 1
ATOM 717 C C . SER A 1 91 ? 4.762 -9.475 -4.896 1.00 97.81 91 SER A C 1
ATOM 719 O O . SER A 1 91 ? 3.595 -9.178 -5.141 1.00 97.81 91 SER A O 1
ATOM 721 N N . ARG A 1 92 ? 5.563 -9.985 -5.836 1.00 97.50 92 ARG A N 1
ATOM 722 C CA . ARG A 1 92 ? 5.145 -10.211 -7.236 1.00 97.50 92 ARG A CA 1
ATOM 723 C C . ARG A 1 92 ? 4.619 -8.935 -7.919 1.00 97.50 92 ARG A C 1
ATOM 725 O O . ARG A 1 92 ? 3.706 -8.988 -8.740 1.00 97.50 92 ARG A O 1
ATOM 732 N N . THR A 1 93 ? 5.214 -7.791 -7.587 1.00 98.19 93 THR A N 1
ATOM 733 C CA . THR A 1 93 ? 5.035 -6.517 -8.301 1.00 98.19 93 THR A CA 1
ATOM 734 C C . THR A 1 93 ? 6.322 -6.143 -9.038 1.00 98.19 93 THR A C 1
ATOM 736 O O . THR A 1 93 ? 7.367 -6.775 -8.864 1.00 98.19 93 THR A O 1
ATOM 739 N N . ARG A 1 94 ? 6.269 -5.091 -9.859 1.00 97.44 94 ARG A N 1
ATOM 740 C CA . ARG A 1 94 ? 7.441 -4.513 -10.535 1.00 97.44 94 ARG A CA 1
ATOM 741 C C . ARG A 1 94 ? 7.968 -3.268 -9.827 1.00 97.44 94 ARG A C 1
ATOM 743 O O . ARG A 1 94 ? 8.746 -2.526 -10.428 1.00 97.44 94 ARG A O 1
ATOM 750 N N . ILE A 1 95 ? 7.561 -3.047 -8.574 1.00 96.50 95 ILE A N 1
ATOM 751 C CA . ILE A 1 95 ? 7.968 -1.890 -7.780 1.00 96.50 95 ILE A CA 1
ATOM 752 C C . ILE A 1 95 ? 9.494 -1.820 -7.721 1.00 96.50 95 ILE A C 1
ATOM 754 O O . ILE A 1 95 ? 10.160 -2.783 -7.346 1.00 96.50 95 ILE A O 1
ATOM 758 N N . SER A 1 96 ? 10.036 -0.672 -8.120 1.00 92.25 96 SER A N 1
ATOM 759 C CA . SER A 1 96 ? 11.484 -0.440 -8.196 1.00 92.25 96 SER A CA 1
ATOM 760 C C . SER A 1 96 ? 12.049 0.338 -7.003 1.00 92.25 96 SER A C 1
ATOM 762 O O . SER A 1 96 ? 13.232 0.210 -6.680 1.00 92.25 96 SER A O 1
ATOM 764 N N . PHE A 1 97 ? 11.202 1.108 -6.319 1.00 89.31 97 PHE A N 1
ATOM 765 C CA . PHE A 1 97 ? 11.534 1.873 -5.122 1.00 89.31 97 PHE A CA 1
ATOM 766 C C . PHE A 1 97 ? 10.319 1.976 -4.196 1.00 89.31 97 PHE A C 1
ATOM 768 O O . PHE A 1 97 ? 9.171 1.985 -4.644 1.00 89.31 97 PHE A O 1
ATOM 775 N N . LEU A 1 98 ? 10.592 2.066 -2.898 1.00 91.50 98 LEU A N 1
ATOM 776 C CA . LEU A 1 98 ? 9.608 2.401 -1.874 1.00 91.50 98 LEU A CA 1
ATOM 777 C C . LEU A 1 98 ? 9.608 3.920 -1.622 1.00 91.50 98 LEU A C 1
ATOM 779 O O . LEU A 1 98 ? 10.629 4.567 -1.876 1.00 91.50 98 LEU A O 1
ATOM 783 N N . PRO A 1 99 ? 8.496 4.496 -1.131 1.00 91.12 99 PRO A N 1
ATOM 784 C CA . PRO A 1 99 ? 8.438 5.912 -0.786 1.00 91.12 99 PRO A CA 1
ATOM 785 C C . PRO A 1 99 ? 9.441 6.257 0.324 1.00 91.12 99 PRO A C 1
ATOM 787 O O . PRO A 1 99 ? 9.738 5.437 1.192 1.00 91.12 99 PRO A O 1
ATOM 790 N N . SER A 1 100 ? 9.963 7.485 0.299 1.00 85.88 100 SER A N 1
ATOM 791 C CA . SER A 1 100 ? 10.966 7.967 1.262 1.00 85.8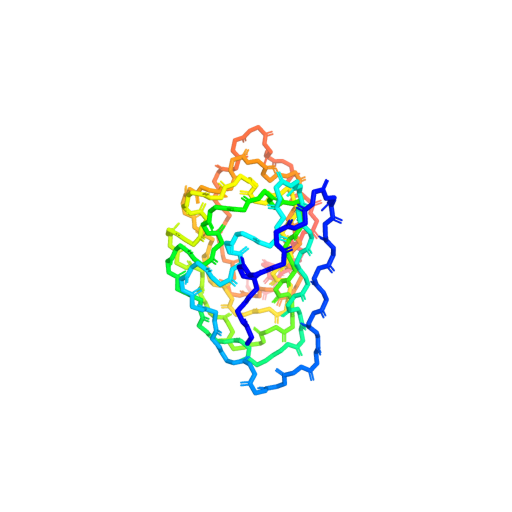8 100 SER A CA 1
ATOM 792 C C . SER A 1 100 ? 10.420 8.270 2.661 1.00 85.88 100 SER A C 1
ATOM 794 O O . SER A 1 100 ? 11.205 8.450 3.585 1.00 85.88 100 SER A O 1
ATOM 796 N N . HIS A 1 101 ? 9.100 8.372 2.808 1.00 86.31 101 HIS A N 1
ATOM 797 C CA . HIS A 1 101 ? 8.394 8.718 4.044 1.00 86.31 101 HIS A CA 1
ATOM 798 C C . HIS A 1 101 ? 7.032 8.013 4.093 1.00 86.31 101 HIS A C 1
ATOM 800 O O . HIS A 1 101 ? 6.537 7.535 3.068 1.00 86.31 101 HIS A O 1
ATOM 806 N N . GLY A 1 102 ? 6.413 7.964 5.272 1.00 87.56 102 GLY A N 1
ATOM 807 C CA . GLY A 1 102 ? 5.150 7.256 5.502 1.00 87.56 102 GLY A CA 1
ATOM 808 C C . GLY A 1 102 ? 5.317 5.748 5.715 1.00 87.56 102 GLY A C 1
ATOM 809 O O . GLY A 1 102 ? 4.354 4.999 5.590 1.00 87.56 102 GLY A O 1
ATOM 810 N N . LEU A 1 103 ? 6.542 5.288 5.988 1.00 89.62 103 LEU A N 1
ATOM 811 C CA . LEU A 1 103 ? 6.869 3.894 6.323 1.00 89.62 103 LEU A CA 1
ATOM 812 C C . LEU A 1 103 ? 7.456 3.760 7.737 1.00 89.62 103 LEU A C 1
ATOM 814 O O . LEU A 1 103 ? 7.954 2.699 8.103 1.00 89.62 103 LEU A O 1
ATOM 818 N N . GLU A 1 104 ? 7.400 4.820 8.544 1.00 86.94 104 GLU A N 1
ATOM 819 C CA . GLU A 1 104 ? 8.015 4.906 9.875 1.00 86.94 104 GLU A CA 1
ATOM 820 C C . GLU A 1 104 ? 7.409 3.900 10.867 1.00 86.94 104 GLU A C 1
ATOM 822 O O . GLU A 1 104 ? 8.035 3.547 11.860 1.00 86.94 104 GLU A O 1
ATOM 827 N N . ASN A 1 105 ? 6.190 3.425 10.589 1.00 90.38 105 ASN A N 1
ATOM 828 C CA . ASN A 1 105 ? 5.451 2.476 11.422 1.00 90.38 105 ASN A CA 1
ATOM 829 C C . ASN A 1 105 ? 5.506 1.026 10.906 1.00 90.38 105 ASN A C 1
ATOM 831 O O . ASN A 1 105 ? 4.877 0.149 11.507 1.00 90.38 105 ASN A O 1
ATOM 835 N N . ILE A 1 106 ? 6.232 0.750 9.811 1.00 90.00 106 ILE A N 1
ATOM 836 C CA . ILE A 1 106 ? 6.344 -0.609 9.270 1.00 90.00 106 ILE A CA 1
ATOM 837 C C . ILE A 1 106 ? 7.059 -1.510 10.274 1.00 90.00 106 ILE A C 1
ATOM 839 O O . ILE A 1 106 ? 8.191 -1.262 10.676 1.00 90.00 106 ILE A O 1
ATOM 843 N N . LYS A 1 107 ? 6.413 -2.627 10.607 1.00 89.19 107 LYS A N 1
ATOM 844 C CA . LYS A 1 107 ? 7.004 -3.734 11.372 1.00 89.19 107 LYS A CA 1
ATOM 845 C C . LYS A 1 107 ? 7.259 -4.963 10.508 1.00 89.19 107 LYS A C 1
ATOM 847 O O . LYS A 1 107 ? 8.030 -5.835 10.895 1.00 89.19 107 LYS A O 1
ATOM 852 N N . LYS A 1 108 ? 6.594 -5.062 9.352 1.00 89.62 108 LYS A N 1
ATOM 853 C CA . LYS A 1 108 ? 6.747 -6.187 8.428 1.00 89.62 108 LYS A CA 1
ATOM 854 C C . LYS A 1 108 ? 6.615 -5.745 6.976 1.00 89.62 108 LYS A C 1
ATOM 856 O O . LYS A 1 108 ? 5.578 -5.224 6.575 1.00 89.62 108 LYS A O 1
ATOM 861 N N . LEU A 1 109 ? 7.642 -6.037 6.184 1.00 92.94 109 LEU A N 1
ATOM 862 C CA . LEU A 1 109 ? 7.650 -5.852 4.736 1.00 92.94 109 LEU A CA 1
ATOM 863 C C . LEU A 1 109 ? 7.772 -7.215 4.047 1.00 92.94 109 LEU A C 1
ATOM 865 O O . LEU A 1 109 ? 8.700 -7.972 4.319 1.00 92.94 109 LEU A O 1
ATOM 869 N N . ARG A 1 110 ? 6.851 -7.520 3.133 1.00 93.56 110 ARG A N 1
ATOM 870 C CA . ARG A 1 110 ? 6.910 -8.688 2.247 1.00 93.56 110 ARG A CA 1
ATOM 871 C C . ARG A 1 110 ? 7.167 -8.206 0.819 1.00 93.56 110 ARG A C 1
ATOM 873 O O . ARG A 1 110 ? 6.385 -7.437 0.269 1.00 93.56 110 ARG A O 1
ATOM 880 N N . ALA A 1 111 ? 8.267 -8.653 0.222 1.00 94.25 111 ALA A N 1
ATOM 881 C CA . ALA A 1 111 ? 8.677 -8.268 -1.133 1.00 94.25 111 ALA A CA 1
ATOM 882 C C . ALA A 1 111 ? 9.166 -9.484 -1.940 1.00 94.25 111 ALA A C 1
ATOM 884 O O . ALA A 1 111 ? 10.172 -9.439 -2.650 1.00 94.25 111 ALA A O 1
ATOM 885 N N . ARG A 1 112 ? 8.477 -10.622 -1.793 1.00 92.75 112 ARG A N 1
ATOM 886 C CA . ARG A 1 112 ? 8.867 -11.866 -2.463 1.00 92.75 112 ARG A CA 1
ATOM 887 C C . ARG A 1 112 ? 8.688 -11.718 -3.970 1.00 92.75 112 ARG A C 1
ATOM 889 O O . ARG A 1 112 ? 7.616 -11.332 -4.430 1.00 92.75 112 ARG A O 1
ATOM 896 N N . SER A 1 113 ? 9.706 -12.093 -4.742 1.00 94.88 113 SER A N 1
ATOM 897 C CA . SER A 1 113 ? 9.679 -11.989 -6.209 1.00 94.88 113 SER A CA 1
ATOM 898 C C . SER A 1 113 ? 9.423 -10.558 -6.714 1.00 94.88 113 SER A C 1
ATOM 900 O O . SER A 1 113 ? 8.817 -10.372 -7.766 1.00 94.88 113 SER A O 1
ATOM 902 N N . THR A 1 114 ? 9.884 -9.547 -5.972 1.00 93.06 114 THR A N 1
ATOM 903 C CA . THR A 1 114 ? 9.856 -8.133 -6.379 1.00 93.06 114 THR A CA 1
ATOM 904 C C . THR A 1 114 ? 11.220 -7.742 -6.958 1.00 93.06 114 THR A C 1
ATOM 906 O O . THR A 1 114 ? 11.977 -6.973 -6.376 1.00 93.06 114 THR A O 1
ATOM 909 N N . TYR A 1 115 ? 11.569 -8.324 -8.108 1.00 90.88 115 TYR A N 1
ATOM 910 C CA . TYR A 1 115 ? 12.937 -8.315 -8.659 1.00 90.88 115 TYR A CA 1
ATOM 911 C C . TYR A 1 115 ? 13.488 -6.927 -9.027 1.00 90.88 115 TYR A C 1
ATOM 913 O O . TYR A 1 115 ? 14.702 -6.745 -9.116 1.00 90.88 115 TYR A O 1
ATOM 921 N N . ASN A 1 116 ? 12.610 -5.945 -9.239 1.00 92.62 116 ASN A N 1
ATOM 922 C CA . ASN A 1 116 ? 13.007 -4.574 -9.563 1.00 92.62 116 ASN A CA 1
ATOM 923 C C . ASN A 1 116 ? 13.381 -3.750 -8.325 1.00 92.62 116 ASN A C 1
ATOM 925 O O . ASN A 1 116 ? 14.009 -2.699 -8.474 1.00 92.62 116 ASN A O 1
ATOM 929 N N . LEU A 1 117 ? 13.010 -4.200 -7.122 1.00 91.12 117 LEU A N 1
ATOM 930 C CA . LEU A 1 117 ? 13.279 -3.488 -5.881 1.00 91.12 117 LEU A CA 1
ATOM 931 C C . LEU A 1 117 ? 14.743 -3.693 -5.486 1.00 91.12 117 LEU A C 1
ATOM 933 O O . LEU A 1 117 ? 15.115 -4.708 -4.905 1.00 91.12 117 LEU A O 1
ATOM 937 N N . LYS A 1 118 ? 15.586 -2.715 -5.823 1.00 82.12 118 LYS A N 1
ATOM 938 C CA . LYS A 1 118 ? 17.042 -2.792 -5.598 1.00 82.12 118 LYS A CA 1
ATOM 939 C C . LYS A 1 118 ? 17.509 -2.122 -4.311 1.00 82.12 118 LYS A C 1
ATOM 941 O O . LYS A 1 118 ? 18.653 -2.309 -3.909 1.00 82.12 118 LYS A O 1
ATOM 946 N N . LYS A 1 119 ? 16.666 -1.285 -3.705 1.00 79.75 119 LYS A N 1
ATOM 947 C CA . LYS A 1 119 ? 17.000 -0.511 -2.509 1.00 79.75 119 LYS A CA 1
ATOM 948 C C . LYS A 1 119 ? 15.827 -0.523 -1.549 1.00 79.75 119 LYS A C 1
ATOM 950 O O . LYS A 1 119 ? 14.694 -0.261 -1.952 1.00 79.75 119 LYS A O 1
ATOM 955 N N . LEU A 1 120 ? 16.129 -0.786 -0.287 1.00 73.19 120 LEU A N 1
ATOM 956 C CA . LEU A 1 120 ? 15.204 -0.577 0.812 1.00 73.19 120 LEU A CA 1
ATOM 957 C C . LEU A 1 120 ? 15.514 0.793 1.434 1.00 73.19 120 LEU A C 1
ATOM 959 O O . LEU A 1 120 ? 16.693 1.116 1.603 1.00 73.19 120 LEU A O 1
ATOM 963 N N . PRO A 1 121 ? 14.501 1.626 1.721 1.00 68.81 121 PRO A N 1
ATOM 964 C CA . PRO A 1 121 ? 14.707 2.835 2.500 1.00 68.81 121 PRO A CA 1
ATOM 96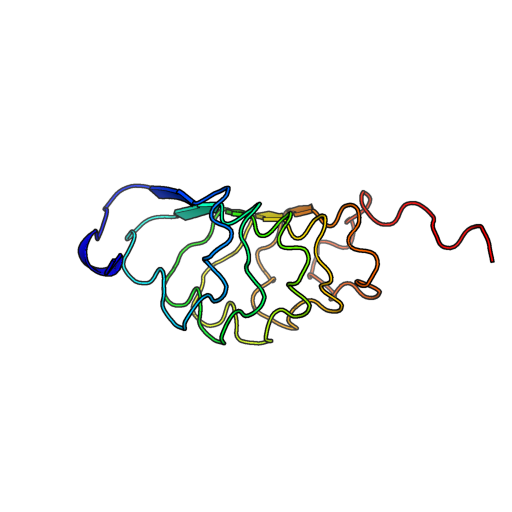5 C C . PRO A 1 121 ? 15.184 2.447 3.904 1.00 68.81 121 PRO A C 1
ATOM 967 O O . PRO A 1 121 ? 14.889 1.354 4.390 1.00 68.81 121 PRO A O 1
ATOM 970 N N . CYS A 1 122 ? 15.928 3.333 4.562 1.00 62.66 122 CYS A N 1
ATOM 971 C CA . CYS A 1 122 ? 16.295 3.138 5.961 1.00 62.66 122 CYS A CA 1
ATOM 972 C C . CYS A 1 122 ? 15.031 3.279 6.823 1.00 62.66 122 CYS A C 1
ATOM 974 O O . CYS A 1 122 ? 14.593 4.392 7.103 1.00 62.66 122 CYS A O 1
ATOM 976 N N . LEU A 1 123 ? 14.428 2.157 7.214 1.00 61.88 123 LEU A N 1
ATOM 977 C CA . LEU A 1 123 ? 13.162 2.094 7.957 1.00 61.88 123 LEU A CA 1
ATOM 978 C C . LEU A 1 123 ? 13.354 2.251 9.482 1.00 61.88 123 LEU A C 1
ATOM 980 O O . LEU A 1 123 ? 12.793 1.492 10.268 1.00 61.88 123 LEU A O 1
ATOM 984 N N . GLY A 1 124 ? 14.160 3.222 9.925 1.00 57.28 124 GLY A N 1
ATOM 985 C CA . GLY A 1 124 ? 14.434 3.431 11.358 1.00 57.28 124 GLY A CA 1
ATOM 986 C C . GLY A 1 124 ? 15.076 2.208 12.039 1.00 57.28 124 GLY A C 1
ATOM 987 O O . GLY A 1 124 ? 15.921 1.550 11.437 1.00 57.28 124 GLY A O 1
ATOM 988 N N . GLU A 1 125 ? 14.682 1.893 13.284 1.00 46.44 125 GLU A N 1
ATOM 989 C CA . GLU A 1 125 ? 15.211 0.771 14.098 1.00 46.44 125 GLU A CA 1
ATOM 990 C C . GLU A 1 125 ? 15.042 -0.627 13.464 1.00 46.44 125 GLU A C 1
ATOM 992 O O . GLU A 1 125 ? 15.570 -1.618 13.970 1.00 46.44 125 GLU A O 1
ATOM 997 N N . VAL A 1 126 ? 14.353 -0.738 12.326 1.00 47.06 126 VAL A N 1
ATOM 998 C CA . VAL A 1 126 ? 14.146 -1.998 11.609 1.00 47.06 126 VAL A CA 1
ATOM 999 C C . VAL A 1 126 ? 15.255 -2.203 10.567 1.00 47.06 126 VAL A C 1
ATOM 1001 O O . VAL A 1 126 ? 15.024 -2.218 9.361 1.00 47.06 126 VAL A O 1
ATOM 1004 N N . CYS A 1 127 ? 16.489 -2.392 11.044 1.00 38.66 127 CYS A N 1
ATOM 1005 C CA . CYS A 1 127 ? 17.609 -2.890 10.227 1.00 38.66 127 CYS A CA 1
ATOM 1006 C C . CYS A 1 127 ? 17.518 -4.402 9.935 1.00 38.66 127 CYS A C 1
ATOM 1008 O O . CYS A 1 127 ? 18.306 -4.925 9.152 1.00 38.66 127 CYS A O 1
ATOM 1010 N N . CYS A 1 128 ? 16.560 -5.119 10.527 1.00 41.00 128 CYS A N 1
ATOM 1011 C CA . CYS A 1 128 ? 16.412 -6.563 10.356 1.00 41.00 128 CYS A CA 1
ATOM 1012 C C . CYS A 1 128 ? 15.219 -6.882 9.448 1.00 41.00 128 CYS A C 1
ATOM 1014 O O . CYS A 1 128 ? 14.182 -7.345 9.917 1.00 41.00 128 CYS A O 1
ATOM 1016 N N . ILE A 1 129 ? 15.350 -6.632 8.144 1.00 48.50 129 ILE A N 1
ATOM 1017 C CA . ILE A 1 129 ? 14.443 -7.211 7.137 1.00 48.50 129 ILE A CA 1
ATOM 1018 C C . ILE A 1 129 ? 15.189 -8.335 6.428 1.00 48.50 129 ILE A C 1
ATOM 1020 O O . ILE A 1 129 ? 15.500 -8.277 5.239 1.00 48.50 129 ILE A O 1
ATOM 1024 N N . ASP A 1 130 ? 15.527 -9.350 7.208 1.00 48.09 130 ASP A N 1
ATOM 1025 C CA . ASP A 1 130 ? 16.163 -10.563 6.725 1.00 48.09 130 ASP A CA 1
ATOM 1026 C C . ASP A 1 130 ? 15.057 -11.573 6.394 1.00 48.09 130 ASP A C 1
ATOM 1028 O O . ASP A 1 130 ? 14.666 -12.356 7.249 1.00 48.09 130 ASP A O 1
ATOM 1032 N N . GLU A 1 131 ? 14.444 -11.462 5.202 1.00 50.03 131 GLU A N 1
ATOM 1033 C CA . GLU A 1 131 ? 13.677 -12.579 4.598 1.00 50.03 131 GLU A CA 1
ATOM 1034 C C . GLU A 1 131 ? 13.244 -12.414 3.119 1.00 50.03 131 GLU A C 1
ATOM 1036 O O . GLU A 1 131 ? 12.447 -13.209 2.620 1.00 50.03 131 GLU A O 1
ATOM 1041 N N . ALA A 1 132 ? 13.740 -11.424 2.361 1.00 44.84 132 ALA A N 1
ATOM 1042 C CA . ALA A 1 132 ? 13.332 -11.281 0.948 1.00 44.84 132 ALA A CA 1
ATOM 1043 C C . ALA A 1 132 ? 14.458 -11.035 -0.066 1.00 44.84 132 ALA A C 1
ATOM 1045 O O . ALA A 1 132 ? 14.209 -11.146 -1.266 1.00 44.84 132 ALA A O 1
ATOM 1046 N N . ILE A 1 133 ? 15.694 -10.782 0.375 1.00 46.12 133 ILE A N 1
ATOM 1047 C CA . ILE A 1 133 ? 16.854 -10.694 -0.523 1.00 46.12 133 ILE A CA 1
ATOM 1048 C C . ILE A 1 133 ? 17.617 -12.028 -0.477 1.00 46.12 133 ILE A C 1
ATOM 1050 O O . ILE A 1 133 ? 18.745 -12.102 -0.010 1.00 46.12 133 ILE A O 1
ATOM 1054 N N . SER A 1 134 ? 16.990 -13.116 -0.926 1.00 40.19 134 SER A N 1
ATOM 1055 C CA . SER A 1 134 ? 17.706 -14.372 -1.219 1.00 40.19 134 SER A CA 1
ATOM 1056 C C . SER A 1 134 ? 18.061 -14.425 -2.720 1.00 40.19 134 SER A C 1
ATOM 1058 O O . SER A 1 134 ? 17.409 -13.764 -3.532 1.00 40.19 134 SER A O 1
ATOM 1060 N N . PRO A 1 135 ? 19.142 -15.112 -3.119 1.00 41.16 135 PRO A N 1
ATOM 1061 C CA . PRO A 1 135 ? 20.325 -14.524 -3.723 1.00 41.16 135 PRO A CA 1
ATOM 1062 C C . PRO A 1 135 ? 20.260 -14.570 -5.254 1.00 41.16 135 PRO A C 1
ATOM 1064 O O . PRO A 1 135 ? 20.744 -15.506 -5.879 1.00 41.16 135 PRO A O 1
ATOM 1067 N N . ILE A 1 136 ? 19.720 -13.533 -5.893 1.00 38.56 136 ILE A N 1
ATOM 1068 C CA . ILE A 1 136 ? 19.952 -13.324 -7.339 1.00 38.56 136 ILE A CA 1
ATOM 1069 C C . ILE A 1 136 ? 21.275 -12.566 -7.589 1.00 38.56 136 ILE A C 1
ATOM 1071 O O . ILE A 1 136 ? 21.703 -12.405 -8.723 1.00 38.56 136 ILE A O 1
ATOM 1075 N N . LEU A 1 137 ? 22.002 -12.194 -6.529 1.00 39.88 137 LEU A N 1
ATOM 1076 C CA . LEU A 1 137 ? 23.377 -11.680 -6.610 1.00 39.88 137 LEU A CA 1
ATOM 1077 C C . LEU A 1 137 ? 24.474 -12.762 -6.504 1.00 39.88 137 LEU A C 1
ATOM 1079 O O . LEU A 1 137 ? 25.645 -12.408 -6.484 1.00 39.88 137 LEU A O 1
ATOM 1083 N N . ALA A 1 138 ? 24.138 -14.059 -6.456 1.00 35.06 138 ALA A N 1
ATOM 1084 C CA . ALA A 1 138 ? 25.137 -15.140 -6.387 1.00 35.06 138 ALA A CA 1
ATOM 1085 C C . ALA A 1 138 ? 25.4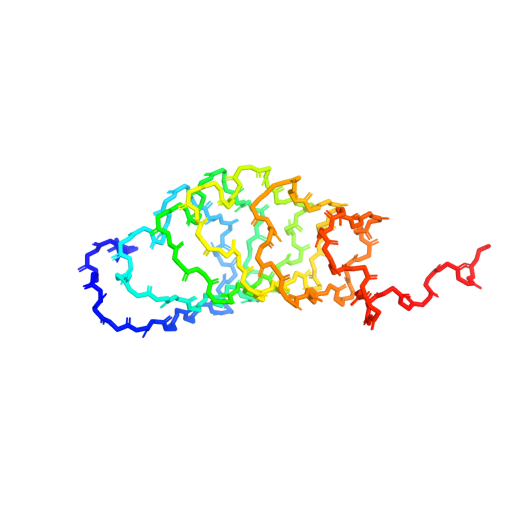67 -15.805 -7.741 1.00 35.06 138 ALA A C 1
ATOM 1087 O O . ALA A 1 138 ? 26.251 -16.750 -7.768 1.00 35.06 138 ALA A O 1
ATOM 1088 N N . ILE A 1 139 ? 24.883 -15.352 -8.858 1.00 33.12 139 ILE A N 1
ATOM 1089 C CA . ILE A 1 139 ? 25.190 -15.886 -10.197 1.00 33.12 139 ILE A CA 1
ATOM 1090 C C . ILE A 1 139 ? 25.222 -14.741 -11.223 1.00 33.12 139 ILE A C 1
ATOM 1092 O O . ILE A 1 139 ? 24.308 -14.590 -12.033 1.00 33.12 139 ILE A O 1
ATOM 1096 N N . ALA A 1 140 ? 26.264 -13.915 -11.154 1.00 35.47 140 ALA A N 1
ATOM 1097 C CA . ALA A 1 140 ? 26.785 -13.115 -12.262 1.00 35.47 140 ALA A CA 1
ATOM 1098 C C . ALA A 1 140 ? 28.258 -12.796 -11.991 1.00 35.47 140 ALA A C 1
ATOM 1100 O O . ALA A 1 140 ? 28.556 -12.401 -10.841 1.00 35.47 140 ALA A O 1
#

=== Feature glossary ===
A reading guide for the features in this record.

Start from the sequence.

  · Sequence gives the chain of amino acids in standard one-letter code (A=alanine, C=cysteine, …, Y=tyrosine), read N→C. It is the only feature that is directly encoded by the gene; all structural features are derived from the folded form of this sequence.

Fold it, and you get atomic coordinates and the backbone conformation that goes with them.

  · Structure coordinates are given as an mmCIF _atom_site loop: one row per atom with element, residue name, chain id, sequence number, and x/y/z position in Å. Only the four main-chain atoms per residue are included here; side chains are omitted to keep the record compact.

  · Backbone dihedral angles. Every residue except chain termini has a φ 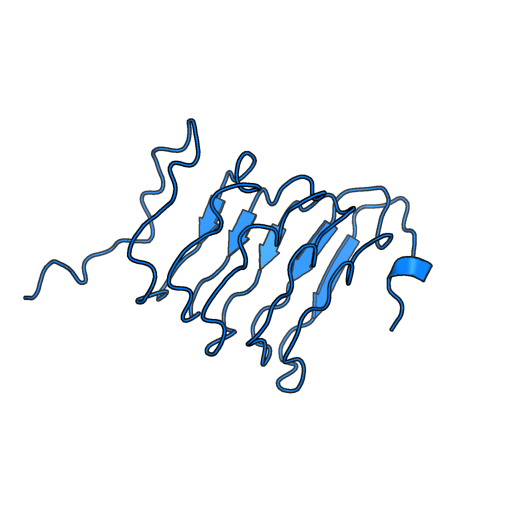(preceding-C → N → Cα → C) and a ψ (N → Cα → C → next-N). They are reported in degrees following the IUPAC sign convention. Secondary structure is essentially a statement about which (φ, ψ) basin each residue occupies.

  · Eight-state secondary structure (DSSP): H is the canonical α-helix, G the tighter 3₁₀-helix, I the wider π-helix; E/B are β-structure, T and S are turns and bends, and '-' is everything else. DSSP derives these from the pattern of main-chain N–H···O=C hydrogen bonds, not from the sequence.

  · SS3 is a coarse helix/strand/coil call (letters a/b/c) made by the P-SEA algorithm from inter-Cα distances and dihedrals. It is less detailed than DSSP but needs only Cα positions.

Summarize the fold with a handful of shape descriptors and a per-residue structural alphabet.

  · Radius of gyration (Rg) is the root-mean-square distance of Cα atoms from their centroid — a single number for overall size and compactness. A globular domain of N residues has Rg ≈ 2.2·N^0.38 Å; an extended or disordered chain has a much larger Rg. The Cα contact count is the number of residue pairs whose Cα atoms are within 8 Å and are more than four positions apart in sequence — a standard proxy for tertiary packing density. The bounding box is the smallest axis-aligned box enclosing all Cα atoms.

  · 3Di is Foldseek's structural alphabet. Each residue is assigned one of twenty discrete states based on how its Cα sits relative to its spatial (not sequential) neighbors. Aligning 3Di strings finds structural homologs roughly as well as full 3D superposition, but orders of magnitude faster.

  · Solvent-accessible surface area (SASA) is the area in Å² traced out by the centre of a 1.4 Å probe sphere (a water molecule) rolled over the protein's van der Waals surface (Shrake–Rupley / Lee–Richards construction). Buried residues have near-zero SASA; fully exposed residues can exceed 200 Å². The total SASA scales roughly with the number of surface residues.

Ask how reliable the model is.

  · For AlphaFold models, the B-factor field carries pLDDT — the model's own estimate of local accuracy on a 0–100 scale. Regions with pLDDT<50 should be treated as essentially unmodeled; they often correspond to intrinsically disordered segments.

  · For experimental (PDB) structures, the B-factor (temperature factor) quantifies the positional spread of each atom in the crystal — a combination of thermal vibration and static disorder — in units of Å². High B-factors mark flexible loops or poorly resolved regions; low B-factors mark the rigid, well-ordered core.

  · Predicted Aligned Error (PAE) is an AlphaFold confidence matrix: entry (i, j) is the expected error in the position of residue j, in ångströms, when the prediction is superimposed on the true structure at residue i. Low PAE within a block of residues means that block is internally rigid and well-predicted; high PAE between two blocks means their relative placement is uncertain even if each block individually is confident.

Place it in context: what it resembles, what it is annotated as, and how it looks.

  · Structural nearest neighbors (via Foldseek easy-search vs the PDB). Reported per hit: target PDB id, E-value, and alignment TM-score. A TM-score above ~0.5 is the conventional threshold for 'same fold'.

  · Functional annotations link the protein to curated databases. InterPro entries identify conserved domains and families by matching the sequence against member-database signatures (Pfam, PROSITE, CDD, …). Gene Ontology (GO) terms describe molecular function, biological process, and cellular component in a controlled vocabulary. CATH places the structure in a hierarchical fold classification (Class/Architecture/Topology/Homologous-superfamily). The organism is the source species.

  · The contact map is a binary N×N matrix image: pixel (i, j) is dark where Cα_i and Cα_j are within 8 Å and |i−j|>4. Because the |i−j|>4 filter removes local helical contacts, off-diagonal stripes parallel to the main diagonal indicate parallel β-sheets; stripes perpendicular to it indicate antiparallel β-sheets. The Ramachandran plot scatters every residue's (φ, ψ) pair against the sterically allowed regions. The PAE heatmap renders the predicted-aligned-error matrix.

  · Six rendered views show the 3D structure from the faces of a cube — i.e. along ±x, ±y, ±z. Rendering representation is drawn randomly per protein from cartoon (secondary-structure ribbons), sticks (backbone bonds), or molecular surface; coloring is either N→C rainbow (blue at the N-terminus through red at the C-terminus) or one color per chain.